Protein AF-A0A3S4FYN9-F1 (afdb_monomer_lite)

Sequence (152 aa):
MHYNPWDFQIIWPQNSVDLLKFIEHNPRICGVIFDWDEYSLDLCSEINQLNEYLPLYAFINTNSTLDVSVHDMRMALWFFEYALGLAEDIATRIHQYTNEYLDNITPPFTKALFTYAKEGKYTFCTPGHMAGTAYQKSPPGCLFYDFLAAIP

Foldseek 3Di:
DPDDPPPDDDDDAPDLVRVLVCVQVPVPQQEDEDEQVPDDVVSVVSSCVSPVLRAYEYEYDPPDDDDPVVVVRSHNYHYDYDDPPCPVVVSVVSVVSSVVSVVVPQDPVNVVVVVCVVPPDDDPDPPPCRLNVVLVPDPVSVVVCCVVVVPD

Radius of gyration: 21.1 Å; chains: 1; bounding box: 46×35×54 Å

pLDDT: mean 86.79, std 12.4, range [35.97, 97.25]

Secondary structure (DSSP, 8-state):
----TT-PPP---SSHHHHHHHHHH-TT---EEEETTTS-HHHHHHHHHH-TT--EEEEE-TT----GGGGGS---EEEEE--TT-HHHHHHHHHHHHHHHHHHHS-HHHHHHHHHHHH----S-SSTTGGGTTGGGSHHHHHHHHHHHT--

InterPro domains:
  IPR000310 Orn/Lys/Arg decarboxylase, major domain [PF01276] (107-148)
  IPR005308 Orn/Lys/Arg decarboxylase, N-terminal [PF03709] (7-101)
  IPR011193 Ornithine/lysine/arginine decarboxylase [PTHR45229] (9-148)
  IPR015421 Pyridoxal phosphate-dependent transferase, major domain [G3DSA:3.40.640.10] (107-152)

Organism: Salmonella enterica I (NCBI:txid59201)

Structure (mmCIF, N/CA/C/O backbone):
data_AF-A0A3S4FYN9-F1
#
_entry.id   AF-A0A3S4FYN9-F1
#
loop_
_atom_site.group_PDB
_atom_site.id
_atom_site.type_symbol
_atom_site.label_atom_id
_atom_site.label_alt_id
_atom_site.label_comp_id
_atom_site.label_asym_id
_atom_site.label_entity_id
_atom_site.label_seq_id
_atom_site.pdbx_PDB_ins_code
_atom_site.Cartn_x
_atom_site.Cartn_y
_atom_site.Cartn_z
_atom_site.occupancy
_atom_site.B_iso_or_equiv
_atom_site.auth_seq_id
_atom_site.auth_comp_id
_atom_site.auth_asym_id
_atom_site.auth_atom_id
_atom_site.pdbx_PDB_model_num
ATOM 1 N N . MET A 1 1 ? -14.163 -20.916 -1.708 1.00 39.75 1 MET A N 1
ATOM 2 C CA . MET A 1 1 ? -13.139 -20.122 -2.415 1.00 39.75 1 MET A CA 1
ATOM 3 C C . MET A 1 1 ? -13.404 -18.676 -2.056 1.00 39.75 1 MET A C 1
ATOM 5 O O . MET A 1 1 ? -14.457 -18.176 -2.422 1.00 39.75 1 MET A O 1
ATOM 9 N N . HIS A 1 2 ? -12.551 -18.059 -1.240 1.00 55.53 2 HIS A N 1
ATOM 10 C CA . HIS A 1 2 ? -12.693 -16.638 -0.926 1.00 55.53 2 HIS A CA 1
ATOM 11 C C . HIS A 1 2 ? -12.325 -15.843 -2.183 1.00 55.53 2 HIS A C 1
ATOM 13 O O . HIS A 1 2 ? -11.243 -16.036 -2.732 1.00 55.53 2 HIS A O 1
ATOM 19 N N . TYR A 1 3 ? -13.261 -15.044 -2.688 1.00 59.62 3 TYR A N 1
ATOM 20 C CA . TYR A 1 3 ? -13.055 -14.180 -3.847 1.00 59.62 3 TYR A CA 1
ATOM 21 C C . TYR A 1 3 ? -12.104 -13.048 -3.445 1.00 59.62 3 TYR A C 1
ATOM 23 O O . TYR A 1 3 ? -12.412 -12.285 -2.534 1.00 59.62 3 TYR A O 1
ATOM 31 N N . ASN A 1 4 ? -10.939 -12.982 -4.087 1.00 69.31 4 ASN A N 1
ATOM 32 C CA . ASN A 1 4 ? -9.937 -11.942 -3.876 1.00 69.31 4 ASN A CA 1
ATOM 33 C C . ASN A 1 4 ? -9.643 -11.262 -5.219 1.00 69.31 4 ASN A C 1
ATOM 35 O O . ASN A 1 4 ? -8.723 -11.675 -5.920 1.00 69.31 4 ASN A O 1
ATOM 39 N N . PRO A 1 5 ? -10.455 -10.274 -5.619 1.00 74.25 5 PRO A N 1
ATOM 40 C CA . PRO A 1 5 ? -10.325 -9.631 -6.924 1.00 74.25 5 PRO A CA 1
ATOM 41 C C . PRO A 1 5 ? -9.090 -8.727 -7.038 1.00 74.25 5 PRO A C 1
ATOM 43 O O . PRO A 1 5 ? -8.742 -8.320 -8.140 1.00 74.25 5 PRO A O 1
ATOM 46 N N . TRP A 1 6 ? -8.441 -8.410 -5.913 1.00 84.19 6 TRP A N 1
ATOM 47 C CA . TRP A 1 6 ? -7.350 -7.436 -5.826 1.00 84.19 6 TRP A CA 1
ATOM 48 C C . TRP A 1 6 ? -5.997 -8.071 -5.468 1.00 84.19 6 TRP A C 1
ATOM 50 O O . TRP A 1 6 ? -5.060 -7.350 -5.139 1.00 84.19 6 TRP A O 1
ATOM 60 N N . ASP A 1 7 ? -5.902 -9.407 -5.492 1.00 87.62 7 ASP A N 1
ATOM 61 C CA . ASP A 1 7 ? -4.685 -10.188 -5.210 1.00 87.62 7 ASP A CA 1
ATOM 62 C C . ASP A 1 7 ? -3.987 -9.864 -3.869 1.00 87.62 7 ASP A C 1
ATOM 64 O O . ASP A 1 7 ? -2.786 -10.081 -3.697 1.00 87.62 7 ASP A O 1
ATOM 68 N N . PHE A 1 8 ? -4.735 -9.401 -2.862 1.00 91.75 8 PHE A N 1
ATOM 69 C CA . PHE A 1 8 ? -4.186 -9.185 -1.522 1.00 91.75 8 PHE A CA 1
ATOM 70 C C . PHE A 1 8 ? -3.797 -10.500 -0.843 1.00 91.75 8 PHE A C 1
ATOM 72 O O . PHE A 1 8 ? -4.591 -11.437 -0.763 1.00 91.75 8 PHE A O 1
ATOM 79 N N . GLN A 1 9 ? -2.606 -10.559 -0.255 1.00 93.94 9 GLN A N 1
ATOM 80 C CA . GLN A 1 9 ? -2.257 -11.645 0.653 1.00 93.94 9 GLN A CA 1
ATOM 81 C C . GLN A 1 9 ? -2.692 -11.290 2.078 1.00 93.94 9 GLN A C 1
ATOM 83 O O . GLN A 1 9 ? -2.217 -10.313 2.651 1.00 93.94 9 GLN A O 1
ATOM 88 N N . ILE A 1 10 ? -3.568 -12.109 2.664 1.00 94.06 10 ILE A N 1
ATOM 89 C CA . ILE A 1 10 ? -4.043 -11.919 4.040 1.00 94.06 10 ILE A CA 1
ATOM 90 C C . ILE A 1 10 ? -3.111 -12.650 5.012 1.00 94.06 10 ILE A C 1
ATOM 92 O O . ILE A 1 10 ? -2.791 -13.824 4.813 1.00 94.06 10 ILE A O 1
ATOM 96 N N . ILE A 1 11 ? -2.703 -11.957 6.075 1.00 95.31 11 ILE A N 1
ATOM 97 C CA . ILE A 1 11 ? -1.907 -12.497 7.182 1.00 95.31 11 ILE A CA 1
ATOM 98 C C . ILE A 1 11 ? -2.729 -12.349 8.463 1.00 95.31 11 ILE A C 1
ATOM 100 O O . ILE A 1 11 ? -3.305 -11.294 8.706 1.00 95.31 11 ILE A O 1
ATOM 104 N N . TRP A 1 12 ? -2.772 -13.407 9.275 1.00 96.06 12 TRP A N 1
ATOM 105 C CA . TRP A 1 12 ? -3.514 -13.447 10.536 1.00 96.06 12 TRP A CA 1
ATOM 106 C C . TRP A 1 12 ? -2.536 -13.470 11.721 1.00 96.06 12 TRP A C 1
ATOM 108 O O . TRP A 1 12 ? -2.056 -14.552 12.079 1.00 96.06 12 TRP A O 1
ATOM 118 N N . PRO A 1 13 ? -2.191 -12.307 12.304 1.00 95.50 13 PRO A N 1
ATOM 119 C CA . PRO A 1 13 ? -1.361 -12.254 13.503 1.00 95.50 13 PRO A CA 1
ATOM 120 C C . PRO A 1 13 ? -2.094 -12.876 14.696 1.00 95.50 13 PRO A C 1
ATOM 122 O O . PRO A 1 13 ? -3.320 -12.822 14.785 1.00 95.50 13 PRO A O 1
ATOM 125 N N . GLN A 1 14 ? -1.347 -13.461 15.633 1.00 94.25 14 GLN A N 1
ATOM 126 C CA . GLN A 1 14 ? -1.941 -14.104 16.816 1.00 94.25 14 GLN A CA 1
ATOM 127 C C . GLN A 1 14 ? -2.403 -13.100 17.884 1.00 94.25 14 GLN A C 1
ATOM 129 O O . GLN A 1 14 ? -3.267 -13.418 18.696 1.00 94.25 14 GLN A O 1
ATOM 134 N N . ASN A 1 15 ? -1.780 -11.921 17.937 1.00 92.75 15 ASN A N 1
ATOM 135 C CA . ASN A 1 15 ? -2.069 -10.834 18.877 1.00 92.75 15 ASN A CA 1
ATOM 136 C C . ASN A 1 15 ? -1.385 -9.533 18.410 1.00 92.75 15 ASN A C 1
ATOM 138 O O . ASN A 1 15 ? -0.685 -9.525 17.395 1.00 92.75 15 ASN A O 1
ATOM 142 N N . SER A 1 16 ? -1.549 -8.446 19.169 1.00 93.50 16 SER A N 1
ATOM 143 C CA . SER A 1 16 ? -0.936 -7.141 18.879 1.00 93.50 16 SER A CA 1
ATOM 144 C C . SER A 1 16 ? 0.593 -7.192 18.793 1.00 93.50 16 SER A C 1
ATOM 146 O O . SER A 1 16 ? 1.171 -6.625 17.873 1.00 93.50 16 SER A O 1
ATOM 148 N N . VAL A 1 17 ? 1.262 -7.924 19.688 1.00 94.75 17 VAL A N 1
ATOM 149 C CA . VAL A 1 17 ? 2.733 -8.043 19.683 1.00 94.75 17 VAL A CA 1
ATOM 150 C C . VAL A 1 17 ? 3.230 -8.730 18.409 1.00 94.75 17 VAL A C 1
ATOM 152 O O . VAL A 1 17 ? 4.250 -8.339 17.844 1.00 94.75 17 VAL A O 1
ATOM 155 N N . ASP A 1 18 ? 2.520 -9.759 17.950 1.00 96.31 18 ASP A N 1
ATOM 156 C CA . ASP A 1 18 ? 2.823 -10.460 16.701 1.00 96.31 18 ASP A CA 1
ATOM 157 C C . ASP A 1 18 ? 2.573 -9.564 15.476 1.00 96.31 18 ASP A C 1
ATOM 159 O O . ASP A 1 18 ? 3.422 -9.470 14.590 1.00 96.31 18 ASP A O 1
ATOM 163 N N . LEU A 1 19 ? 1.461 -8.819 15.466 1.00 96.19 19 LEU A N 1
ATOM 164 C CA . LEU A 1 19 ? 1.151 -7.823 14.434 1.00 96.19 19 LEU A CA 1
ATOM 165 C C . LEU A 1 19 ? 2.257 -6.765 14.304 1.00 96.19 19 LEU A C 1
ATOM 167 O O . LEU A 1 19 ? 2.717 -6.498 13.195 1.00 96.19 19 LEU A O 1
ATOM 171 N N . LEU A 1 20 ? 2.717 -6.189 15.417 1.00 96.50 20 LEU A N 1
ATOM 172 C CA . LEU A 1 20 ? 3.773 -5.173 15.399 1.00 96.50 20 LEU A CA 1
ATOM 173 C C . LEU A 1 20 ? 5.081 -5.728 14.832 1.00 96.50 20 LEU A C 1
ATOM 175 O O . LEU A 1 20 ? 5.719 -5.073 14.011 1.00 96.50 20 LEU A O 1
ATOM 179 N N . LYS A 1 21 ? 5.442 -6.969 15.184 1.00 96.88 21 LYS A N 1
ATOM 180 C CA . LYS A 1 21 ? 6.612 -7.643 14.599 1.00 96.88 21 LYS A CA 1
ATOM 181 C C . LYS A 1 21 ? 6.460 -7.846 13.099 1.00 96.88 21 LYS A C 1
ATOM 183 O O . LYS A 1 21 ? 7.432 -7.660 12.370 1.00 96.88 21 LYS A O 1
ATOM 188 N N . PHE A 1 22 ? 5.269 -8.218 12.632 1.00 97.06 22 PHE A N 1
ATOM 189 C CA . PHE A 1 22 ? 4.997 -8.321 11.203 1.00 97.06 22 PHE A CA 1
ATOM 190 C C . PHE A 1 22 ? 5.204 -6.979 10.502 1.00 97.06 22 PHE A C 1
ATOM 192 O O . PHE A 1 22 ? 5.903 -6.945 9.493 1.00 97.06 22 PHE A O 1
ATOM 199 N N . ILE A 1 23 ? 4.655 -5.888 11.041 1.00 96.69 23 ILE A N 1
ATOM 200 C CA . ILE A 1 23 ? 4.800 -4.540 10.467 1.00 96.69 23 ILE A CA 1
ATOM 201 C C . ILE A 1 23 ? 6.275 -4.117 10.439 1.00 96.69 23 ILE A C 1
ATOM 203 O O . ILE A 1 23 ? 6.761 -3.659 9.409 1.00 96.69 23 ILE A O 1
ATOM 207 N N . GLU A 1 24 ? 7.005 -4.331 11.534 1.00 97.00 24 GLU A N 1
ATOM 208 C CA . GLU A 1 24 ? 8.420 -3.966 11.660 1.00 97.00 24 GLU A CA 1
ATOM 209 C C . GLU A 1 24 ? 9.321 -4.722 10.666 1.00 97.00 24 GLU A C 1
ATOM 211 O O . GLU A 1 24 ? 10.247 -4.146 10.094 1.00 97.00 24 GLU A O 1
ATOM 216 N N . HIS A 1 25 ? 9.049 -6.009 10.425 1.00 96.75 25 HIS A N 1
ATOM 217 C CA . HIS A 1 25 ? 9.923 -6.876 9.625 1.00 96.75 25 HIS A CA 1
ATOM 218 C C . HIS A 1 25 ? 9.445 -7.085 8.183 1.00 96.75 25 HIS A C 1
ATOM 220 O O . HIS A 1 25 ? 10.165 -7.685 7.379 1.00 96.75 25 HIS A O 1
ATOM 226 N N . ASN A 1 26 ? 8.245 -6.617 7.833 1.00 96.75 26 ASN A N 1
ATOM 227 C CA . ASN A 1 26 ? 7.679 -6.776 6.501 1.00 96.75 26 ASN A CA 1
ATOM 228 C C . ASN A 1 26 ? 7.145 -5.442 5.948 1.00 96.75 26 ASN A C 1
ATOM 230 O O . ASN A 1 26 ? 5.959 -5.140 6.096 1.00 96.75 26 ASN A O 1
ATOM 234 N N . PRO A 1 27 ? 7.966 -4.690 5.189 1.00 94.31 27 PRO A N 1
ATOM 235 C CA . PRO A 1 27 ? 7.553 -3.413 4.604 1.00 94.31 27 PRO A CA 1
ATOM 236 C C . PRO A 1 27 ? 6.515 -3.559 3.479 1.00 94.31 27 PRO A C 1
ATOM 238 O O . PRO A 1 27 ? 6.071 -2.558 2.927 1.00 94.31 27 PRO A O 1
ATOM 241 N N . ARG A 1 28 ? 6.134 -4.790 3.097 1.00 95.44 28 ARG A N 1
ATOM 242 C CA . ARG A 1 28 ? 5.047 -5.037 2.134 1.00 95.44 28 ARG A CA 1
ATOM 243 C C . ARG A 1 28 ? 3.661 -5.018 2.781 1.00 95.44 28 ARG A C 1
ATOM 245 O O . ARG A 1 28 ? 2.667 -5.092 2.062 1.00 95.44 28 ARG A O 1
ATOM 252 N N . ILE A 1 29 ? 3.574 -4.947 4.111 1.00 96.44 29 ILE A N 1
ATOM 253 C CA . ILE A 1 29 ? 2.294 -4.756 4.794 1.00 96.44 29 ILE A CA 1
ATOM 254 C C . ILE A 1 29 ? 1.796 -3.350 4.482 1.00 96.44 29 ILE A C 1
ATOM 256 O O . ILE A 1 29 ? 2.466 -2.362 4.762 1.00 96.44 29 ILE A O 1
ATOM 260 N N . CYS A 1 30 ? 0.617 -3.286 3.871 1.00 95.94 30 CYS A N 1
ATOM 261 C CA . CYS A 1 30 ? 0.048 -2.062 3.314 1.00 95.94 30 CYS A CA 1
ATOM 262 C C . CYS A 1 30 ? -1.302 -1.678 3.936 1.00 95.94 30 CYS A C 1
ATOM 264 O O . CYS A 1 30 ? -1.933 -0.725 3.489 1.00 95.94 30 CYS A O 1
ATOM 266 N N . GLY A 1 31 ? -1.733 -2.397 4.974 1.00 96.06 31 GLY A N 1
ATOM 267 C CA . GLY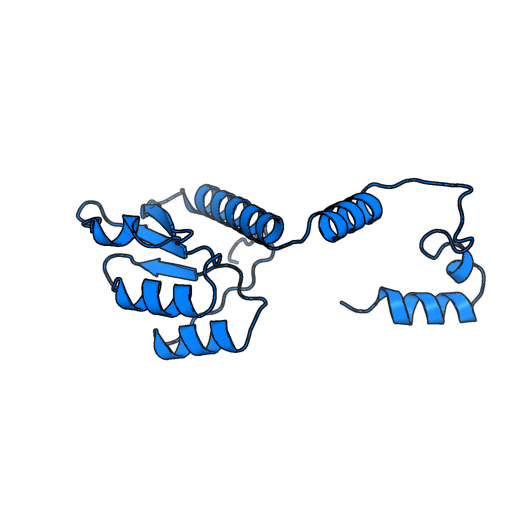 A 1 31 ? -2.887 -2.034 5.781 1.00 96.06 31 GLY A CA 1
ATOM 268 C C . GLY A 1 31 ? -3.155 -3.039 6.897 1.00 96.06 31 GLY A C 1
ATOM 269 O O . GLY A 1 31 ? -2.694 -4.182 6.840 1.00 96.06 31 GLY A O 1
ATOM 270 N N . VAL A 1 32 ? -3.899 -2.605 7.912 1.00 96.38 32 VAL A N 1
ATOM 271 C CA . VAL A 1 32 ? -4.298 -3.426 9.065 1.00 96.38 32 VAL A CA 1
ATOM 272 C C . VAL A 1 32 ? -5.809 -3.359 9.216 1.00 96.38 32 VAL A C 1
ATOM 274 O O . VAL A 1 32 ? -6.375 -2.272 9.206 1.00 96.38 32 VAL A O 1
ATOM 277 N N . ILE A 1 33 ? -6.459 -4.513 9.365 1.00 95.19 33 ILE A N 1
ATOM 278 C CA . ILE A 1 33 ? -7.894 -4.614 9.653 1.00 95.19 33 ILE A CA 1
ATOM 279 C C . ILE A 1 33 ? -8.057 -5.089 11.094 1.00 95.19 33 ILE A C 1
ATOM 281 O O . ILE A 1 33 ? -7.422 -6.072 11.477 1.00 95.19 33 ILE A O 1
ATOM 285 N N . PHE A 1 34 ? -8.899 -4.418 11.876 1.00 93.69 34 PHE A N 1
ATOM 286 C CA . PHE A 1 34 ? -9.159 -4.791 13.267 1.00 93.69 34 PHE A CA 1
ATOM 287 C C . PHE A 1 34 ? -10.536 -4.316 13.740 1.00 93.69 34 PHE A C 1
ATOM 289 O O . PHE A 1 34 ? -11.148 -3.437 13.131 1.00 93.69 34 PHE A O 1
ATOM 296 N N . ASP A 1 35 ? -11.019 -4.910 14.829 1.00 91.56 35 ASP A N 1
ATOM 297 C CA . ASP A 1 35 ? -12.222 -4.460 15.525 1.00 91.56 35 ASP A CA 1
ATOM 298 C C . ASP A 1 35 ? -11.887 -3.288 16.459 1.00 91.56 35 ASP A C 1
ATOM 300 O O . ASP A 1 35 ? -10.973 -3.383 17.284 1.00 91.56 35 ASP A O 1
ATOM 304 N N . TRP A 1 36 ? -12.608 -2.177 16.307 1.00 88.81 36 TRP A N 1
ATOM 305 C CA . TRP A 1 36 ? -12.371 -0.944 17.059 1.00 88.81 36 TRP A CA 1
ATOM 306 C C . TRP A 1 36 ? -12.660 -1.081 18.555 1.00 88.81 36 TRP A C 1
ATOM 308 O O . TRP A 1 36 ? -12.028 -0.404 19.362 1.00 88.81 36 TRP A O 1
ATOM 318 N N . ASP A 1 37 ? -13.614 -1.931 18.933 1.00 85.19 37 ASP A N 1
ATOM 319 C CA . ASP A 1 37 ? -13.998 -2.111 20.331 1.00 85.19 37 ASP A CA 1
ATOM 320 C C . ASP A 1 37 ? -13.050 -3.094 21.048 1.00 85.19 37 ASP A C 1
ATOM 322 O O . ASP A 1 37 ? -12.880 -3.009 22.267 1.00 85.19 37 ASP A O 1
ATOM 326 N N . GLU A 1 38 ? -12.425 -4.023 20.312 1.00 86.00 38 GLU A N 1
ATOM 327 C CA . GLU A 1 38 ? -11.475 -5.005 20.856 1.00 86.00 38 GLU A CA 1
ATOM 328 C C . GLU A 1 38 ? -10.071 -4.426 21.088 1.00 86.00 38 GLU A C 1
ATOM 330 O O . GLU A 1 38 ? -9.432 -4.737 22.099 1.00 86.00 38 GLU A O 1
ATOM 335 N N . TYR A 1 39 ? -9.576 -3.592 20.171 1.00 83.69 39 TYR A N 1
ATOM 336 C CA . TYR A 1 39 ? -8.216 -3.058 20.241 1.00 83.69 39 TYR A CA 1
ATOM 337 C C . TYR A 1 39 ? -8.194 -1.587 20.652 1.00 83.69 39 TYR A C 1
ATOM 339 O O . TYR A 1 39 ? -8.925 -0.757 20.122 1.00 83.69 39 TYR A O 1
ATOM 347 N N . SER A 1 40 ? -7.314 -1.253 21.601 1.00 71.62 40 SER A N 1
ATOM 348 C CA . SER A 1 40 ? -7.219 0.096 22.156 1.00 71.62 40 SER A CA 1
ATOM 349 C C . SER A 1 40 ? -6.501 1.081 21.227 1.00 71.62 40 SER A C 1
ATOM 351 O O . SER A 1 40 ? -5.775 0.717 20.298 1.00 71.62 40 SER A O 1
ATOM 353 N N . LEU A 1 41 ? -6.633 2.366 21.562 1.00 77.75 41 LEU A N 1
ATOM 354 C CA . LEU A 1 41 ? -5.838 3.454 20.989 1.00 77.75 41 LEU A CA 1
ATOM 355 C C . LEU A 1 41 ? -4.324 3.240 21.122 1.00 77.75 41 LEU A C 1
ATOM 357 O O . LEU A 1 41 ? -3.564 3.785 20.320 1.00 77.75 41 LEU A O 1
ATOM 361 N N . ASP A 1 42 ? -3.883 2.438 22.094 1.00 84.12 42 ASP A N 1
ATOM 362 C CA . ASP A 1 42 ? -2.465 2.133 22.284 1.00 84.12 42 ASP A CA 1
ATOM 363 C C . ASP A 1 42 ? -1.902 1.400 21.064 1.00 84.12 42 ASP A C 1
ATOM 365 O O . ASP A 1 42 ? -0.842 1.777 20.571 1.00 84.12 42 ASP A O 1
ATOM 369 N N . LEU A 1 43 ? -2.654 0.442 20.501 1.00 88.12 43 LEU A N 1
ATOM 370 C CA . LEU A 1 43 ? -2.237 -0.267 19.290 1.00 88.12 43 LEU A CA 1
ATOM 371 C C . LEU A 1 43 ? -2.093 0.695 18.106 1.00 88.12 43 LEU A C 1
ATOM 373 O O . LEU A 1 43 ? -1.131 0.612 17.346 1.00 88.12 43 LEU A O 1
ATOM 377 N N . CYS A 1 44 ? -3.033 1.630 17.957 1.00 89.00 44 CYS A N 1
ATOM 378 C CA . CYS A 1 44 ? -2.975 2.634 16.897 1.00 89.00 44 CYS A CA 1
ATOM 379 C C . CYS A 1 44 ? -1.729 3.525 17.043 1.00 89.00 44 CYS A C 1
ATOM 381 O O . CYS A 1 44 ? -1.034 3.783 16.061 1.00 89.00 44 CYS A O 1
ATOM 383 N N . SER A 1 45 ? -1.408 3.938 18.272 1.00 87.94 45 SER A N 1
ATOM 384 C CA . SER A 1 45 ? -0.204 4.714 18.589 1.00 87.94 45 SER A CA 1
ATOM 385 C C . SER A 1 45 ? 1.083 3.936 18.293 1.00 87.94 45 SER A C 1
ATOM 387 O O . SER A 1 45 ? 1.996 4.474 17.665 1.00 87.94 45 SER A O 1
ATOM 389 N N . GLU A 1 46 ? 1.153 2.660 18.681 1.00 92.44 46 GLU A N 1
ATOM 390 C CA . GLU A 1 46 ? 2.304 1.787 18.413 1.00 92.44 46 GLU A CA 1
ATOM 391 C C . GLU A 1 46 ? 2.517 1.572 16.908 1.00 92.44 46 GLU A C 1
ATOM 393 O O . GLU A 1 46 ? 3.646 1.664 16.426 1.00 92.44 46 GLU A O 1
ATOM 398 N N . ILE A 1 47 ? 1.442 1.367 16.138 1.00 93.56 47 ILE A N 1
ATOM 399 C CA . ILE A 1 47 ? 1.532 1.254 14.675 1.00 93.56 47 ILE A CA 1
ATOM 400 C C . ILE A 1 47 ? 1.991 2.578 14.051 1.00 93.56 47 ILE A C 1
ATOM 402 O O . ILE A 1 47 ? 2.872 2.573 13.191 1.00 93.56 47 ILE A O 1
ATOM 406 N N . ASN A 1 48 ? 1.447 3.711 14.501 1.00 90.25 48 ASN A N 1
ATOM 407 C CA . ASN A 1 48 ? 1.805 5.041 14.004 1.00 90.25 48 ASN A CA 1
ATOM 408 C C . ASN A 1 48 ? 3.298 5.363 14.232 1.00 90.25 48 ASN A C 1
ATOM 410 O O . ASN A 1 48 ? 3.942 5.969 13.379 1.00 90.25 48 ASN A O 1
ATOM 414 N N . GLN A 1 49 ? 3.885 4.894 15.341 1.00 91.12 49 GLN A N 1
ATOM 415 C CA . GLN A 1 49 ? 5.328 5.022 15.595 1.00 91.12 49 GLN A CA 1
ATOM 416 C C . GLN A 1 49 ? 6.191 4.230 14.601 1.00 91.12 49 GLN A C 1
ATOM 418 O O . GLN A 1 49 ? 7.320 4.637 14.324 1.00 91.12 49 GLN A O 1
ATOM 423 N N . LEU A 1 50 ? 5.680 3.118 14.066 1.00 93.25 50 LEU A N 1
ATOM 424 C CA . LEU A 1 50 ? 6.370 2.321 13.048 1.00 93.25 50 LEU A CA 1
ATOM 425 C C . LEU A 1 50 ? 6.163 2.891 11.639 1.00 93.25 50 LEU A C 1
ATOM 427 O O . LEU A 1 50 ? 7.098 2.911 10.837 1.00 93.25 50 LEU A O 1
ATOM 431 N N . ASN A 1 51 ? 4.942 3.324 11.320 1.00 92.75 51 ASN A N 1
ATOM 432 C CA . ASN A 1 51 ? 4.575 3.834 10.002 1.00 92.75 51 ASN A CA 1
ATOM 433 C C . ASN A 1 51 ? 3.357 4.768 10.090 1.00 92.75 51 ASN A C 1
ATOM 435 O O . ASN A 1 51 ? 2.215 4.312 10.131 1.00 92.75 51 ASN A O 1
ATOM 439 N N . GLU A 1 52 ? 3.611 6.079 10.045 1.00 91.00 52 GLU A N 1
ATOM 440 C CA . GLU A 1 52 ? 2.579 7.118 10.201 1.00 91.00 52 GLU A CA 1
ATOM 441 C C . GLU A 1 52 ? 1.532 7.145 9.076 1.00 91.00 52 GLU A C 1
ATOM 443 O O . GLU A 1 52 ? 0.419 7.637 9.253 1.00 91.00 52 GLU A O 1
ATOM 448 N N . TYR A 1 53 ? 1.864 6.584 7.913 1.00 92.56 53 TYR A N 1
ATOM 449 C CA . TYR A 1 53 ? 0.987 6.578 6.745 1.00 92.56 53 TYR A CA 1
ATOM 450 C C . TYR A 1 53 ? 0.227 5.260 6.573 1.00 92.56 53 TYR A C 1
ATOM 452 O O . TYR A 1 53 ? -0.612 5.183 5.675 1.00 92.56 53 TYR A O 1
ATOM 460 N N . LEU A 1 54 ? 0.519 4.224 7.374 1.00 95.12 54 LEU A N 1
ATOM 461 C CA . LEU A 1 54 ? -0.081 2.900 7.202 1.00 95.12 54 LEU A CA 1
ATOM 462 C C . LEU A 1 54 ? -1.609 2.974 7.385 1.00 95.12 54 LEU A C 1
ATOM 464 O O . LEU A 1 54 ? -2.067 3.365 8.460 1.00 95.12 54 LEU A O 1
ATOM 468 N N . PRO A 1 55 ? -2.409 2.574 6.379 1.00 95.62 55 PRO A N 1
ATOM 469 C CA . PRO A 1 55 ? -3.860 2.562 6.499 1.00 95.62 55 PRO A CA 1
ATOM 470 C C . PRO A 1 55 ? -4.349 1.602 7.586 1.00 95.62 55 PRO A C 1
ATOM 472 O O . PRO A 1 55 ? -4.011 0.414 7.602 1.00 95.62 55 PRO A O 1
ATOM 475 N N . LEU A 1 56 ? -5.200 2.120 8.464 1.00 94.50 56 LEU A N 1
ATOM 476 C CA . LEU A 1 56 ? -5.873 1.386 9.524 1.00 94.50 56 LEU A CA 1
ATOM 477 C C . LEU A 1 56 ? -7.362 1.285 9.182 1.00 94.50 56 LEU A C 1
ATOM 479 O O . LEU A 1 56 ? -8.039 2.298 9.031 1.00 94.5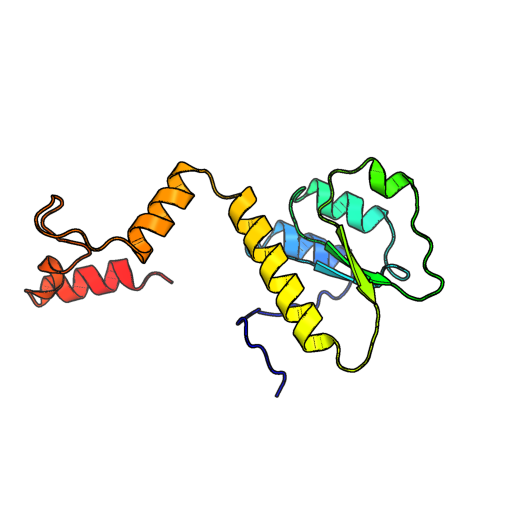0 56 LEU A O 1
ATOM 483 N N . TYR A 1 57 ? -7.874 0.067 9.044 1.00 94.88 57 TYR A N 1
ATOM 484 C CA . TYR A 1 57 ? -9.259 -0.227 8.686 1.00 94.88 57 TYR A CA 1
ATOM 485 C C . TYR A 1 57 ? -9.987 -0.780 9.916 1.00 94.88 57 TYR A C 1
ATOM 487 O O . TYR A 1 57 ? -9.955 -1.981 10.195 1.00 94.88 57 TYR A O 1
ATOM 495 N N . ALA A 1 58 ? -10.613 0.116 10.669 1.00 92.31 58 ALA A N 1
ATOM 496 C CA . ALA A 1 58 ? -11.290 -0.197 11.917 1.00 92.31 58 ALA A CA 1
ATOM 497 C C . ALA A 1 58 ? -12.761 -0.538 11.667 1.00 92.31 58 ALA A C 1
ATOM 499 O O . ALA A 1 58 ? -13.498 0.239 11.057 1.00 92.31 58 ALA A O 1
ATOM 500 N N . PHE A 1 59 ? -13.204 -1.689 12.157 1.00 92.38 59 PHE A N 1
ATOM 501 C CA . PHE A 1 59 ? -14.612 -2.059 12.127 1.00 92.38 59 PHE A CA 1
ATOM 502 C C . PHE A 1 59 ? -15.305 -1.631 13.419 1.00 92.38 59 PHE A C 1
ATOM 504 O O . PHE A 1 59 ? -14.813 -1.919 14.507 1.00 92.38 59 PHE A O 1
ATOM 511 N N . ILE A 1 60 ? -16.436 -0.937 13.292 1.00 89.94 60 ILE A N 1
ATOM 512 C CA . ILE A 1 60 ? -17.215 -0.394 14.411 1.00 89.94 60 ILE A CA 1
ATOM 513 C C . ILE A 1 60 ? -18.591 -1.047 14.510 1.00 89.94 60 ILE A C 1
ATOM 515 O O . ILE A 1 60 ? -19.200 -1.452 13.514 1.00 89.94 60 ILE A O 1
ATOM 519 N N . ASN A 1 61 ? -19.103 -1.082 15.736 1.00 83.88 61 ASN A N 1
ATOM 520 C CA . ASN A 1 61 ? -20.472 -1.443 16.061 1.00 83.88 61 ASN A CA 1
ATOM 521 C C . ASN A 1 61 ? -21.313 -0.184 16.320 1.00 83.88 61 ASN A C 1
ATOM 523 O O . ASN A 1 61 ? -20.803 0.914 16.532 1.00 83.88 61 ASN A O 1
ATOM 527 N N . THR A 1 62 ? -22.638 -0.336 16.380 1.00 74.94 62 THR A N 1
ATOM 528 C CA . THR A 1 62 ? -23.576 0.787 16.592 1.00 74.94 62 THR A CA 1
ATOM 529 C C . THR A 1 62 ? -23.368 1.556 17.902 1.00 74.94 62 THR A C 1
ATOM 531 O O . THR A 1 62 ? -23.865 2.670 18.034 1.00 74.94 62 THR A O 1
ATOM 534 N N . ASN A 1 63 ? -22.666 0.963 18.873 1.00 75.75 63 ASN A N 1
ATOM 535 C CA . ASN A 1 63 ? -22.395 1.551 20.187 1.00 75.75 63 ASN A CA 1
ATOM 536 C C . ASN A 1 63 ? -20.919 1.945 20.378 1.00 75.75 63 ASN A C 1
ATOM 538 O O . ASN A 1 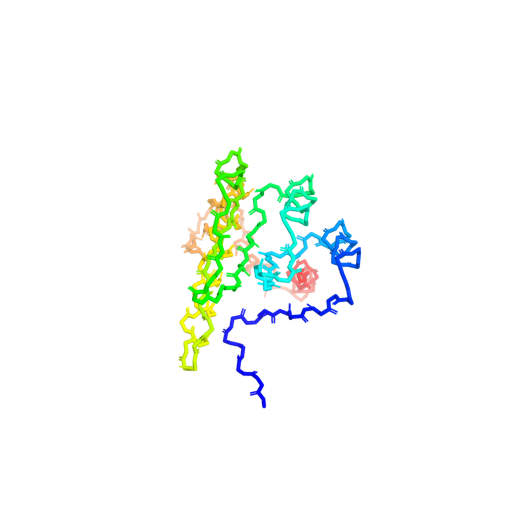63 ? -20.543 2.315 21.490 1.00 75.75 63 ASN A O 1
ATOM 542 N N . SER A 1 64 ? -20.087 1.849 19.336 1.00 75.75 64 SER A N 1
ATOM 543 C CA . SER A 1 64 ? -18.671 2.206 19.422 1.00 75.75 64 SER A CA 1
ATOM 544 C C . SER A 1 64 ? -18.512 3.697 19.718 1.00 75.75 64 SER A C 1
ATOM 546 O O . SER A 1 64 ? -19.101 4.554 19.055 1.00 75.75 64 SER A O 1
ATOM 548 N N . THR A 1 65 ? -17.702 4.024 20.721 1.00 71.38 65 THR A N 1
ATOM 549 C CA . THR A 1 65 ? -17.372 5.412 21.056 1.00 71.38 65 THR A CA 1
ATOM 550 C C . THR A 1 65 ? -16.119 5.845 20.305 1.00 71.38 65 THR A C 1
ATOM 552 O O . THR A 1 65 ? -15.067 5.218 20.431 1.00 71.38 65 THR A O 1
ATOM 555 N N . LEU A 1 66 ? -16.217 6.940 19.553 1.00 69.00 66 LEU A N 1
ATOM 556 C CA . LEU A 1 66 ? -15.063 7.601 18.947 1.00 69.00 66 LEU A CA 1
ATOM 557 C C . LEU A 1 66 ? -14.445 8.546 19.980 1.00 69.00 66 LEU A C 1
ATOM 559 O O . LEU A 1 66 ? -15.050 9.560 20.330 1.00 69.00 66 LEU A O 1
ATOM 563 N N . ASP A 1 67 ? -13.268 8.198 20.495 1.00 66.00 67 ASP A N 1
ATOM 564 C CA . ASP A 1 67 ? -12.536 9.076 21.406 1.00 66.00 67 ASP A CA 1
ATOM 565 C C . ASP A 1 67 ? -11.918 10.258 20.636 1.00 66.00 67 ASP A C 1
ATOM 567 O O . ASP A 1 67 ? -11.379 10.111 19.537 1.00 66.00 67 ASP A O 1
ATOM 571 N N . VAL A 1 68 ? -11.996 11.454 21.221 1.00 58.34 68 VAL A N 1
ATOM 572 C CA . VAL A 1 68 ? -11.512 12.711 20.629 1.00 58.34 68 VAL A CA 1
ATOM 573 C C . VAL A 1 68 ? -9.984 12.714 20.511 1.00 58.34 68 VAL A C 1
ATOM 575 O O . VAL A 1 68 ? -9.446 13.359 19.616 1.00 58.34 68 VAL A O 1
ATOM 578 N N . SER A 1 69 ? -9.282 11.936 21.340 1.00 63.09 69 SER A N 1
ATOM 579 C CA . SER A 1 69 ? -7.818 11.776 21.301 1.00 63.09 69 SER A CA 1
ATOM 580 C C . SER A 1 69 ? -7.279 11.237 19.961 1.00 63.09 69 SER A C 1
ATOM 582 O O . SER A 1 69 ? -6.118 11.471 19.624 1.00 63.09 69 SER A O 1
ATOM 584 N N . VAL A 1 70 ? -8.126 10.590 19.150 1.00 60.25 70 VAL A N 1
ATOM 585 C CA . VAL A 1 70 ? -7.798 10.129 17.788 1.00 60.25 70 VAL A CA 1
ATOM 586 C C . VAL A 1 70 ? -7.534 11.299 16.834 1.00 60.25 70 VAL A C 1
ATOM 588 O O . VAL A 1 70 ? -6.732 11.161 15.914 1.00 60.25 70 VAL A O 1
ATOM 591 N N . HIS A 1 71 ? -8.169 12.459 17.049 1.00 57.84 71 HIS A N 1
ATOM 592 C CA . HIS A 1 71 ? -8.038 13.620 16.156 1.00 57.84 71 HIS A CA 1
ATOM 593 C C . HIS A 1 71 ? -6.655 14.280 16.197 1.00 57.84 71 HIS A C 1
ATOM 595 O O . HIS A 1 71 ? -6.273 14.935 15.227 1.00 57.84 71 HIS A O 1
ATOM 601 N N . ASP A 1 72 ? -5.905 14.111 17.288 1.00 59.75 72 ASP A N 1
ATOM 602 C CA . ASP A 1 72 ? -4.586 14.732 17.443 1.00 59.75 72 ASP A CA 1
ATOM 603 C C . ASP A 1 72 ? -3.463 13.915 16.781 1.00 59.75 72 ASP A C 1
ATOM 605 O O . ASP A 1 72 ? -2.357 14.423 16.572 1.00 59.75 72 ASP A O 1
ATOM 609 N N . MET A 1 73 ? -3.731 12.659 16.408 1.00 63.66 73 MET A N 1
ATOM 610 C CA . MET A 1 73 ? -2.761 11.809 15.725 1.00 63.66 73 MET A CA 1
ATOM 611 C C . MET A 1 73 ? -2.970 11.866 14.208 1.00 63.66 73 MET A C 1
ATOM 613 O O . MET A 1 73 ? -4.077 11.693 13.705 1.00 63.66 73 MET A O 1
ATOM 617 N N . ARG A 1 74 ? -1.883 12.059 13.450 1.00 70.31 74 ARG A N 1
ATOM 618 C CA . ARG A 1 74 ? -1.879 11.991 11.977 1.00 70.31 74 ARG A CA 1
ATOM 619 C C . ARG A 1 74 ? -1.983 10.540 11.486 1.00 70.31 74 ARG A C 1
ATOM 621 O O . ARG A 1 74 ? -1.071 10.054 10.837 1.00 70.31 74 ARG A O 1
ATOM 628 N N . MET A 1 75 ? -3.058 9.840 11.833 1.00 76.56 75 MET A N 1
ATOM 629 C CA . MET A 1 75 ? -3.278 8.448 11.431 1.00 76.56 75 MET A CA 1
ATOM 630 C C . MET A 1 75 ? -4.211 8.364 10.224 1.00 76.56 75 MET A C 1
ATOM 632 O O . MET A 1 75 ? -5.217 9.072 10.153 1.00 76.56 75 MET A O 1
ATOM 636 N N . ALA A 1 76 ? -3.917 7.449 9.300 1.00 84.81 76 ALA A N 1
ATOM 637 C CA . ALA A 1 76 ? -4.799 7.106 8.186 1.00 84.81 76 ALA A CA 1
ATOM 638 C C . ALA A 1 76 ? -5.855 6.070 8.626 1.00 84.81 76 ALA A C 1
ATOM 640 O O . ALA A 1 76 ? -5.802 4.908 8.224 1.00 84.81 76 ALA A O 1
ATOM 641 N N . LEU A 1 77 ? -6.784 6.487 9.492 1.00 89.06 77 LEU A N 1
ATOM 642 C CA . LEU A 1 77 ? -7.824 5.627 10.068 1.00 89.06 77 LEU A CA 1
ATOM 643 C C . LEU A 1 77 ? -9.143 5.717 9.282 1.00 89.06 77 LEU A C 1
ATOM 645 O O . LEU A 1 77 ? -9.702 6.799 9.104 1.00 89.06 77 LEU A O 1
ATOM 649 N N . TRP A 1 78 ? -9.661 4.565 8.862 1.00 91.44 78 TRP A N 1
ATOM 650 C CA . TRP A 1 78 ? -10.897 4.414 8.097 1.00 91.44 78 TRP A CA 1
ATOM 651 C C . TRP A 1 78 ? -11.863 3.481 8.819 1.00 91.44 78 TRP A C 1
ATOM 653 O O . TRP A 1 78 ? -11.483 2.380 9.211 1.00 91.44 78 TRP A O 1
ATOM 663 N N . PHE A 1 79 ? -13.119 3.904 8.950 1.00 90.50 79 PHE A N 1
ATOM 664 C CA . PHE A 1 79 ? -14.144 3.152 9.668 1.00 90.50 79 PHE A CA 1
ATOM 665 C C . PHE A 1 79 ? -15.076 2.392 8.723 1.00 90.50 79 PHE A C 1
ATOM 667 O O . PHE A 1 79 ? -15.549 2.940 7.723 1.00 90.50 79 PHE A O 1
ATOM 674 N N . PHE A 1 80 ? -15.380 1.146 9.080 1.00 92.69 80 PHE A N 1
ATOM 675 C CA . PHE A 1 80 ? -16.337 0.288 8.386 1.00 92.69 80 PHE A CA 1
ATOM 676 C C . PHE A 1 80 ? -17.353 -0.304 9.362 1.00 92.69 80 PHE A C 1
ATOM 678 O O . PHE A 1 80 ? -17.042 -0.574 10.516 1.00 92.69 80 PHE A O 1
ATOM 685 N N . GLU A 1 81 ? -18.575 -0.530 8.890 1.00 90.62 81 GLU A N 1
ATOM 686 C CA . GLU A 1 81 ? -19.616 -1.198 9.671 1.00 90.62 81 GLU A CA 1
ATOM 687 C C . GLU A 1 81 ? -19.685 -2.687 9.325 1.00 90.62 81 GLU A C 1
ATOM 689 O O . GLU A 1 81 ? -19.502 -3.095 8.171 1.00 90.62 81 GLU A O 1
ATOM 694 N N . TYR A 1 82 ? -20.024 -3.509 10.318 1.00 89.00 82 TYR A N 1
ATOM 695 C CA . TYR A 1 82 ? -20.346 -4.913 10.096 1.00 89.00 82 TYR A CA 1
ATOM 696 C C . TYR A 1 82 ? -21.719 -5.059 9.432 1.00 89.00 82 TYR A C 1
ATOM 698 O O . TYR A 1 82 ? -22.757 -5.028 10.094 1.00 89.00 82 TYR A O 1
ATOM 706 N N . ALA A 1 83 ? -21.734 -5.273 8.117 1.00 87.81 83 ALA A N 1
ATOM 707 C CA . ALA A 1 83 ? -22.967 -5.513 7.376 1.00 87.81 83 ALA A CA 1
ATOM 708 C C . ALA A 1 83 ? -22.821 -6.633 6.339 1.00 87.81 83 ALA A C 1
ATOM 710 O O . ALA A 1 83 ? -21.852 -6.711 5.578 1.00 87.81 83 ALA A O 1
ATOM 711 N N . LEU A 1 84 ? -23.834 -7.501 6.286 1.00 88.00 84 LEU A N 1
ATOM 712 C CA . LEU A 1 84 ? -23.926 -8.554 5.280 1.00 88.00 84 LEU A CA 1
ATOM 713 C C . LEU A 1 84 ? -24.085 -7.937 3.886 1.00 88.00 84 LEU A C 1
ATOM 715 O O . LEU A 1 84 ? -24.910 -7.054 3.679 1.00 88.00 84 LEU A O 1
ATOM 719 N N . GLY A 1 85 ? -23.310 -8.438 2.924 1.00 89.62 85 GLY A N 1
ATOM 720 C CA . GLY A 1 85 ? -23.364 -7.993 1.529 1.00 89.62 85 GLY A CA 1
ATOM 721 C C . GLY A 1 85 ? -22.494 -6.779 1.191 1.00 89.62 85 GLY A C 1
ATOM 722 O O . GLY A 1 85 ? -22.342 -6.496 0.011 1.00 89.62 85 GLY A O 1
ATOM 723 N N . LEU A 1 86 ? -21.861 -6.115 2.169 1.00 90.25 86 LEU A N 1
ATOM 724 C CA . LEU A 1 86 ? -20.967 -4.972 1.904 1.00 90.25 86 LEU A CA 1
ATOM 725 C C . LEU A 1 86 ? -19.502 -5.359 1.660 1.00 90.25 86 LEU A C 1
ATOM 727 O O . LEU A 1 86 ? -18.668 -4.493 1.418 1.00 90.25 86 LEU A O 1
ATOM 731 N N . ALA A 1 87 ? -19.161 -6.648 1.721 1.00 89.81 87 ALA A N 1
ATOM 732 C CA . ALA A 1 87 ? -17.773 -7.102 1.636 1.00 89.81 87 ALA A CA 1
ATOM 733 C C . ALA A 1 87 ? -17.062 -6.658 0.342 1.00 89.81 87 ALA A C 1
ATOM 735 O O . ALA A 1 87 ? -15.884 -6.315 0.384 1.00 89.81 87 ALA A O 1
ATOM 736 N N . GLU A 1 88 ? -17.765 -6.633 -0.794 1.00 90.94 88 GLU A N 1
ATOM 737 C CA . GLU A 1 88 ? -17.196 -6.212 -2.082 1.00 90.94 88 GLU A CA 1
ATOM 738 C C . GLU A 1 88 ? -16.922 -4.700 -2.128 1.00 90.94 88 GLU A C 1
ATOM 740 O O . GLU A 1 88 ? -15.842 -4.272 -2.549 1.00 90.94 88 GLU A O 1
ATOM 745 N N . ASP A 1 89 ? -17.852 -3.894 -1.611 1.00 91.81 89 ASP A N 1
ATOM 746 C CA . ASP A 1 89 ? -17.693 -2.441 -1.506 1.00 91.81 89 ASP A CA 1
ATOM 747 C C . ASP A 1 89 ? -16.559 -2.074 -0.540 1.00 91.81 89 ASP A C 1
ATOM 749 O O . ASP A 1 89 ? -15.730 -1.212 -0.841 1.00 91.81 89 ASP A O 1
ATOM 753 N N . ILE A 1 90 ? -16.480 -2.762 0.605 1.00 93.44 90 ILE A N 1
ATOM 754 C CA . ILE A 1 90 ? -15.408 -2.579 1.590 1.00 93.44 90 ILE A CA 1
ATOM 755 C C . ILE A 1 90 ? -14.058 -2.961 0.977 1.00 93.44 90 ILE A C 1
ATOM 757 O O . ILE A 1 90 ? -13.113 -2.182 1.070 1.00 93.44 90 ILE A O 1
ATOM 761 N N . ALA A 1 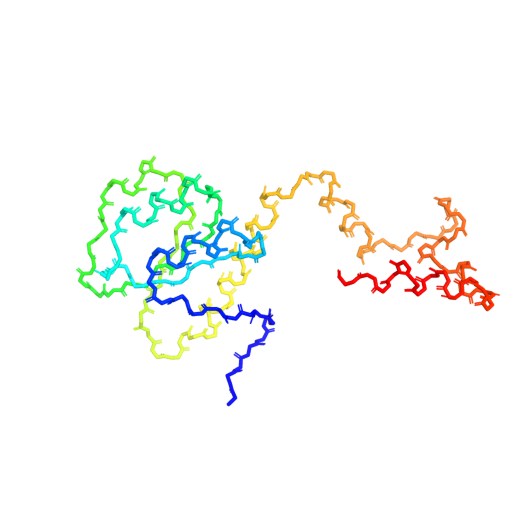91 ? -13.961 -4.109 0.298 1.00 92.88 91 ALA A N 1
ATOM 762 C CA . ALA A 1 91 ? -12.727 -4.529 -0.364 1.00 92.88 91 ALA A CA 1
ATOM 763 C C . ALA A 1 91 ? -12.279 -3.526 -1.441 1.00 92.88 91 ALA A C 1
ATOM 765 O O . ALA A 1 91 ? -11.091 -3.222 -1.548 1.00 92.88 91 ALA A O 1
ATOM 766 N N . THR A 1 92 ? -13.224 -2.974 -2.205 1.00 94.38 92 THR A N 1
ATOM 767 C CA . THR A 1 92 ? -12.951 -1.929 -3.205 1.00 94.38 92 THR A CA 1
ATOM 768 C C . THR A 1 92 ? -12.422 -0.652 -2.554 1.00 94.38 92 THR A C 1
ATOM 770 O O . THR A 1 92 ? -11.443 -0.081 -3.034 1.00 94.38 92 THR A O 1
ATOM 773 N N . ARG A 1 93 ? -13.014 -0.220 -1.434 1.00 94.88 93 ARG A N 1
ATOM 774 C CA . ARG A 1 93 ? -12.534 0.949 -0.679 1.00 94.88 93 ARG A CA 1
ATOM 775 C C . ARG A 1 93 ? -11.161 0.719 -0.061 1.00 94.88 93 ARG A C 1
ATOM 777 O O . ARG A 1 93 ? -10.305 1.586 -0.180 1.00 94.88 93 ARG A O 1
ATOM 784 N N . ILE A 1 94 ? -10.925 -0.450 0.539 1.00 95.38 94 ILE A N 1
ATOM 785 C CA . ILE A 1 94 ? -9.603 -0.837 1.050 1.00 95.38 94 ILE A CA 1
ATOM 786 C C . ILE A 1 94 ? -8.570 -0.714 -0.069 1.00 95.38 94 ILE A C 1
ATOM 788 O O . ILE A 1 94 ? -7.581 -0.013 0.107 1.00 95.38 94 ILE A O 1
ATOM 792 N N . HIS A 1 95 ? -8.845 -1.285 -1.246 1.00 95.44 95 HIS A N 1
ATOM 793 C CA . HIS A 1 95 ? -7.955 -1.181 -2.401 1.00 95.44 95 HIS A CA 1
ATOM 794 C C . HIS A 1 95 ? -7.673 0.275 -2.812 1.00 95.44 95 HIS A C 1
ATOM 796 O O . HIS A 1 95 ? -6.521 0.635 -3.051 1.00 95.44 95 HIS A O 1
ATOM 802 N N . GLN A 1 96 ? -8.700 1.128 -2.854 1.00 95.19 96 GLN A N 1
ATOM 803 C CA . GLN A 1 96 ? -8.546 2.557 -3.153 1.00 95.19 96 GLN A CA 1
ATOM 804 C C . GLN A 1 96 ? -7.642 3.258 -2.132 1.00 95.19 96 GLN A C 1
ATOM 806 O O . GLN A 1 96 ? -6.663 3.889 -2.526 1.00 95.19 96 GLN A O 1
ATOM 811 N N . TYR A 1 97 ? -7.899 3.081 -0.836 1.00 95.19 97 TYR A N 1
ATOM 812 C CA . TYR A 1 97 ? -7.093 3.691 0.225 1.00 95.19 97 TYR A CA 1
ATOM 813 C C . TYR A 1 97 ? -5.663 3.142 0.272 1.00 95.19 97 TYR A C 1
ATOM 815 O O . TYR A 1 97 ? -4.724 3.882 0.560 1.00 95.19 97 TYR A O 1
ATOM 823 N N . THR A 1 98 ? -5.462 1.859 -0.046 1.00 95.06 98 THR A N 1
ATOM 824 C CA . THR A 1 98 ? -4.116 1.293 -0.192 1.00 95.06 98 THR A CA 1
ATOM 825 C C . THR A 1 98 ? -3.373 1.938 -1.365 1.00 95.06 98 THR A C 1
ATOM 827 O O . THR A 1 98 ? -2.195 2.267 -1.235 1.00 95.06 98 THR A O 1
ATOM 830 N N . ASN A 1 99 ? -4.040 2.168 -2.500 1.00 94.00 99 ASN A N 1
ATOM 831 C CA . ASN A 1 99 ? -3.424 2.864 -3.632 1.00 94.00 99 ASN A CA 1
ATOM 832 C C . ASN A 1 99 ? -3.082 4.318 -3.285 1.00 94.00 99 ASN A C 1
ATOM 834 O O . ASN A 1 99 ? -1.992 4.768 -3.624 1.00 94.00 99 ASN A O 1
ATOM 838 N N . GLU A 1 100 ? -3.954 5.024 -2.558 1.00 94.19 100 GLU A N 1
ATOM 839 C CA . GLU A 1 100 ? -3.667 6.372 -2.048 1.00 94.19 100 GLU A CA 1
ATOM 840 C C . GLU A 1 100 ? -2.446 6.382 -1.120 1.00 94.19 100 GLU A C 1
ATOM 842 O O . GLU A 1 100 ? -1.585 7.252 -1.244 1.00 94.19 100 GLU A O 1
ATOM 847 N N . TYR A 1 101 ? -2.320 5.390 -0.234 1.00 94.69 101 TYR A N 1
ATOM 848 C CA . TYR A 1 101 ? -1.131 5.208 0.600 1.00 94.69 101 TYR A CA 1
ATOM 849 C C . TYR A 1 101 ? 0.140 5.051 -0.242 1.00 94.69 101 TYR A C 1
ATOM 851 O O . TYR A 1 101 ? 1.095 5.808 -0.053 1.00 94.69 101 TYR A O 1
ATOM 859 N N . LEU A 1 102 ? 0.139 4.122 -1.205 1.00 94.25 102 LEU A N 1
ATOM 860 C CA . LEU A 1 102 ? 1.278 3.899 -2.101 1.00 94.25 102 LEU A CA 1
ATOM 861 C C . LEU A 1 102 ? 1.625 5.166 -2.890 1.00 94.25 102 LEU A C 1
ATOM 863 O O . LEU A 1 102 ? 2.800 5.505 -3.051 1.00 94.25 102 LEU A O 1
ATOM 867 N N . ASP A 1 103 ? 0.612 5.898 -3.341 1.00 93.69 103 ASP A N 1
ATOM 868 C CA . ASP A 1 103 ? 0.789 7.161 -4.035 1.00 93.69 103 ASP A CA 1
ATOM 869 C C . ASP A 1 103 ? 1.388 8.246 -3.137 1.00 93.69 103 ASP A C 1
ATOM 871 O O . ASP A 1 103 ? 2.236 9.009 -3.605 1.00 93.69 103 ASP A O 1
ATOM 875 N N . ASN A 1 104 ? 0.979 8.329 -1.875 1.00 92.69 104 ASN A N 1
ATOM 876 C CA . ASN A 1 104 ? 1.460 9.340 -0.938 1.00 92.69 104 ASN A CA 1
ATOM 877 C C . ASN A 1 104 ? 2.918 9.105 -0.531 1.00 92.69 104 ASN A C 1
ATOM 879 O O . ASN A 1 104 ? 3.685 10.063 -0.434 1.00 92.69 104 ASN A O 1
ATOM 883 N N . ILE A 1 105 ? 3.325 7.845 -0.345 1.00 93.56 105 ILE A N 1
ATOM 884 C CA . ILE A 1 105 ? 4.710 7.518 0.028 1.00 93.56 105 ILE A CA 1
ATOM 885 C C . ILE A 1 105 ? 5.671 7.532 -1.169 1.00 93.56 105 ILE A C 1
ATOM 887 O O . ILE A 1 105 ? 6.883 7.645 -0.984 1.00 93.56 105 ILE A O 1
ATOM 891 N N . THR A 1 106 ? 5.166 7.407 -2.402 1.00 94.69 106 THR A N 1
ATOM 892 C CA . THR A 1 106 ? 6.015 7.359 -3.600 1.00 94.69 106 THR A CA 1
ATOM 893 C C . THR A 1 106 ? 6.448 8.769 -4.021 1.00 94.69 106 THR A C 1
ATOM 895 O O . THR A 1 106 ? 5.599 9.591 -4.379 1.00 94.69 106 THR A O 1
ATOM 898 N N . PRO A 1 107 ? 7.764 9.065 -4.091 1.00 96.19 107 PRO A N 1
ATOM 899 C CA . PRO A 1 107 ? 8.249 10.374 -4.517 1.00 96.19 107 PRO A CA 1
ATOM 900 C C . PRO A 1 107 ? 7.767 10.755 -5.927 1.00 96.19 107 PRO A C 1
ATOM 902 O O . PRO A 1 107 ? 7.670 9.889 -6.804 1.00 96.19 107 PRO A O 1
ATOM 905 N N . PRO A 1 108 ? 7.545 12.053 -6.208 1.00 94.19 108 PRO A N 1
ATOM 906 C CA . PRO A 1 108 ? 6.890 12.506 -7.438 1.00 94.19 108 PRO A CA 1
ATOM 907 C C . PRO A 1 108 ? 7.626 12.086 -8.717 1.00 94.19 108 PRO A C 1
ATOM 909 O O . PRO A 1 108 ? 6.987 11.711 -9.698 1.00 94.19 108 PRO A O 1
ATOM 912 N N . PHE A 1 109 ? 8.964 12.099 -8.710 1.00 95.81 109 PHE A N 1
ATOM 913 C CA . PHE A 1 109 ? 9.750 11.650 -9.861 1.00 95.81 109 PHE A CA 1
ATOM 914 C C . PHE A 1 109 ? 9.601 10.145 -10.110 1.00 95.81 109 PHE A C 1
ATOM 916 O O . PHE A 1 109 ? 9.352 9.737 -11.241 1.00 95.81 109 PHE A O 1
ATOM 923 N N . THR A 1 110 ? 9.704 9.323 -9.063 1.00 95.00 110 THR A N 1
ATOM 924 C CA . THR A 1 110 ? 9.532 7.866 -9.165 1.00 95.00 110 THR A CA 1
ATOM 925 C C . THR A 1 110 ? 8.132 7.514 -9.652 1.00 95.00 110 THR A C 1
ATOM 927 O O . THR A 1 110 ? 7.988 6.677 -10.541 1.00 95.00 110 THR A O 1
ATOM 930 N N . LYS A 1 111 ? 7.107 8.208 -9.143 1.00 93.19 111 LYS A N 1
ATOM 931 C CA . LYS A 1 111 ? 5.725 8.055 -9.606 1.00 93.19 111 LYS A CA 1
ATOM 932 C C . LYS A 1 111 ? 5.609 8.349 -11.101 1.00 93.19 111 LYS A C 1
ATOM 934 O O . LYS A 1 111 ? 5.151 7.498 -11.856 1.00 93.19 111 LYS A O 1
ATOM 939 N N . ALA A 1 112 ? 6.105 9.506 -11.543 1.00 91.94 112 ALA A N 1
ATOM 940 C CA . 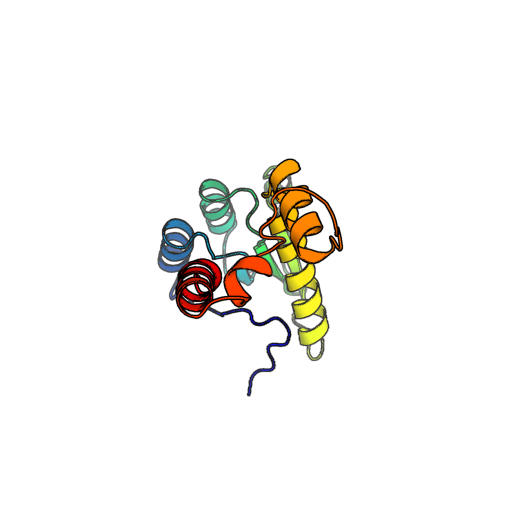ALA A 1 112 ? 6.095 9.879 -12.956 1.00 91.94 112 ALA A CA 1
ATOM 941 C C . ALA A 1 112 ? 6.871 8.881 -13.832 1.00 91.94 112 ALA A C 1
ATOM 943 O O . ALA A 1 112 ? 6.429 8.565 -14.935 1.00 91.94 112 ALA A O 1
ATOM 944 N N . LEU A 1 113 ? 7.995 8.349 -13.340 1.00 91.25 113 LEU A N 1
ATOM 945 C CA . LEU A 1 113 ? 8.783 7.332 -14.034 1.00 91.25 113 LEU A CA 1
ATOM 946 C C . LEU A 1 113 ? 8.010 6.014 -14.188 1.00 91.25 113 LEU A C 1
ATOM 948 O O . LEU A 1 113 ? 8.012 5.440 -15.276 1.00 91.25 113 LEU A O 1
ATOM 952 N N . PHE A 1 114 ? 7.332 5.543 -13.138 1.00 91.44 114 PHE A N 1
ATOM 953 C CA . PHE A 1 114 ? 6.499 4.337 -13.200 1.00 91.44 114 PHE A CA 1
ATOM 954 C C . PHE A 1 114 ? 5.304 4.519 -14.136 1.00 91.44 114 PHE A C 1
ATOM 956 O O . PHE A 1 114 ? 5.033 3.634 -14.949 1.00 91.44 114 PHE A O 1
ATOM 963 N N . THR A 1 115 ? 4.630 5.670 -14.083 1.00 89.44 115 THR A N 1
ATOM 964 C CA . THR A 1 115 ? 3.554 6.017 -15.023 1.00 89.44 115 THR A CA 1
ATOM 965 C C . THR A 1 115 ? 4.076 6.043 -16.457 1.00 89.44 115 THR A C 1
ATOM 967 O O . THR A 1 115 ? 3.510 5.389 -17.330 1.00 89.44 115 THR A O 1
ATOM 970 N N . TYR A 1 116 ? 5.211 6.705 -16.701 1.00 87.44 116 TYR A N 1
ATOM 971 C CA . TYR A 1 116 ? 5.845 6.747 -18.017 1.00 87.44 116 TYR A CA 1
ATOM 972 C C . TYR A 1 116 ? 6.212 5.350 -18.529 1.00 87.44 116 TYR A C 1
ATOM 974 O O . TYR A 1 116 ? 5.992 5.057 -19.699 1.00 87.44 116 TYR A O 1
ATOM 982 N N . ALA A 1 117 ? 6.739 4.472 -17.675 1.00 87.19 117 ALA A N 1
ATOM 983 C CA . ALA A 1 117 ? 7.077 3.105 -18.062 1.00 87.19 117 ALA A CA 1
ATOM 984 C C . ALA A 1 117 ? 5.835 2.258 -18.405 1.00 87.19 117 ALA A C 1
ATOM 986 O O . ALA A 1 117 ? 5.908 1.419 -19.301 1.00 87.19 117 ALA A O 1
ATOM 987 N N . LYS A 1 118 ? 4.703 2.481 -17.721 1.00 85.19 118 LYS A N 1
ATOM 988 C CA . LYS A 1 118 ? 3.431 1.776 -17.972 1.00 85.19 118 LYS A CA 1
ATOM 989 C C . LYS A 1 118 ? 2.695 2.291 -19.214 1.00 85.19 118 LYS A C 1
ATOM 991 O O . LYS A 1 118 ? 2.118 1.499 -19.954 1.00 85.19 118 LYS A O 1
ATOM 996 N N . GLU A 1 119 ? 2.692 3.604 -19.438 1.00 83.44 119 GLU A N 1
ATOM 997 C CA . GLU A 1 119 ? 1.855 4.259 -20.458 1.00 83.44 119 GLU A CA 1
ATOM 998 C C . GLU A 1 119 ? 2.631 4.691 -21.712 1.00 83.44 119 GLU A C 1
ATOM 1000 O O . GLU A 1 119 ? 2.053 4.845 -22.793 1.00 83.44 119 GLU A O 1
ATOM 1005 N N . GLY A 1 120 ? 3.940 4.911 -21.585 1.00 70.31 120 GLY A N 1
ATOM 1006 C CA . GLY A 1 120 ? 4.779 5.520 -22.609 1.00 70.31 120 GLY A CA 1
ATOM 1007 C C . GLY A 1 120 ? 4.976 4.626 -23.832 1.00 70.31 120 GLY A C 1
ATOM 1008 O O . GLY A 1 120 ? 5.526 3.532 -23.751 1.00 70.31 120 GLY A O 1
ATOM 1009 N N . LYS A 1 121 ? 4.595 5.137 -25.007 1.00 64.88 121 LYS A N 1
ATOM 1010 C CA . LYS A 1 121 ? 4.790 4.489 -26.318 1.00 64.88 121 LYS A CA 1
ATOM 1011 C C . LYS A 1 121 ? 5.761 5.279 -27.199 1.00 64.88 121 LYS A C 1
ATOM 1013 O O . LYS A 1 121 ? 5.440 5.612 -28.337 1.00 64.88 121 LYS A O 1
ATOM 1018 N N . TYR A 1 122 ? 6.934 5.632 -26.676 1.00 64.81 122 TYR A N 1
ATOM 1019 C CA . TYR A 1 122 ? 7.922 6.384 -27.453 1.00 64.81 122 TYR A CA 1
ATOM 1020 C C . TYR A 1 122 ? 8.762 5.465 -28.339 1.00 64.81 122 TYR A C 1
ATOM 1022 O O . TYR A 1 122 ? 9.381 4.506 -27.881 1.00 64.81 122 TYR A O 1
ATOM 1030 N N . THR A 1 123 ? 8.807 5.803 -29.624 1.00 71.94 123 THR A N 1
ATOM 1031 C CA . THR A 1 123 ? 9.667 5.170 -30.627 1.00 71.94 123 THR A CA 1
ATOM 1032 C C . THR A 1 123 ? 10.670 6.180 -31.171 1.00 71.94 123 THR A C 1
ATOM 1034 O O . THR A 1 123 ? 10.366 7.368 -31.208 1.00 71.94 123 THR A O 1
ATOM 1037 N N . PHE A 1 124 ? 11.834 5.718 -31.641 1.00 79.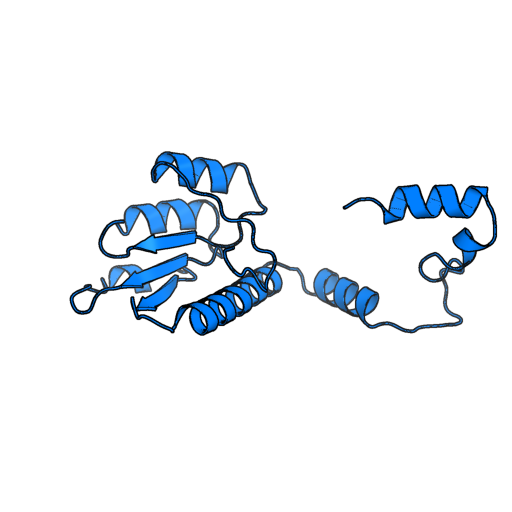25 124 PHE A N 1
ATOM 1038 C CA . PHE A 1 124 ? 12.896 6.568 -32.211 1.00 79.25 124 PHE A CA 1
ATOM 1039 C C . PHE A 1 124 ? 13.558 7.540 -31.218 1.00 79.25 124 PHE A C 1
ATOM 1041 O O . PHE A 1 124 ? 14.050 8.598 -31.601 1.00 79.25 124 PHE A O 1
ATOM 1048 N N . CYS A 1 125 ? 13.625 7.154 -29.945 1.00 82.44 125 CYS A N 1
ATOM 1049 C CA . CYS A 1 125 ? 14.405 7.849 -28.924 1.00 82.44 125 CYS A CA 1
ATOM 1050 C C . CYS A 1 125 ? 15.532 6.943 -28.414 1.00 82.44 125 CYS A C 1
ATOM 1052 O O . CYS A 1 125 ? 15.423 5.716 -28.432 1.00 82.44 125 CYS A O 1
ATOM 1054 N N . THR A 1 126 ? 16.613 7.541 -27.920 1.00 82.81 126 THR A N 1
ATOM 1055 C CA . THR A 1 126 ? 17.557 6.827 -27.054 1.00 82.81 126 THR A CA 1
ATOM 1056 C C . THR A 1 126 ? 16.919 6.594 -25.679 1.00 82.81 126 THR A C 1
ATOM 1058 O O . THR A 1 126 ? 16.174 7.465 -25.229 1.00 82.81 126 THR A O 1
ATOM 1061 N N . PRO A 1 127 ? 17.234 5.497 -24.967 1.00 89.06 127 PRO A N 1
ATOM 1062 C CA . PRO A 1 127 ? 18.204 4.451 -25.307 1.00 89.06 127 PRO A CA 1
ATOM 1063 C C . PRO A 1 127 ? 17.764 3.515 -26.447 1.00 89.06 127 PRO A C 1
ATOM 1065 O O . PRO A 1 127 ? 16.622 3.063 -26.498 1.00 89.06 127 PRO A O 1
ATOM 1068 N N . GLY A 1 128 ? 18.703 3.155 -27.329 1.00 86.44 128 GLY A N 1
ATOM 1069 C CA . GLY A 1 128 ? 18.432 2.354 -28.535 1.00 86.44 128 GLY A CA 1
ATOM 1070 C C . GLY A 1 128 ? 17.969 0.913 -28.283 1.00 86.44 128 GLY A C 1
ATOM 1071 O O . GLY A 1 128 ? 17.541 0.242 -29.217 1.00 86.44 128 GLY A O 1
ATOM 1072 N N . HIS A 1 129 ? 18.011 0.431 -27.034 1.00 88.00 129 HIS A N 1
ATOM 1073 C CA . HIS A 1 129 ? 17.442 -0.870 -26.682 1.00 88.00 129 HIS A CA 1
ATOM 1074 C C . HIS A 1 129 ? 15.912 -0.853 -26.552 1.00 88.00 129 HIS A C 1
ATOM 1076 O O . HIS A 1 129 ? 15.316 -1.928 -26.543 1.00 88.00 129 HIS A O 1
ATOM 1082 N N . MET A 1 130 ? 15.284 0.330 -26.459 1.00 87.25 130 MET A N 1
ATOM 1083 C CA . MET A 1 130 ? 13.832 0.558 -26.540 1.00 87.25 130 MET A CA 1
ATOM 1084 C C . MET A 1 130 ? 12.998 -0.424 -25.701 1.00 87.25 130 MET A C 1
ATOM 1086 O O . MET A 1 130 ? 12.390 -1.351 -26.239 1.00 87.25 130 MET A O 1
ATOM 1090 N N . ALA A 1 131 ? 13.028 -0.264 -24.373 1.00 86.62 131 ALA A N 1
ATOM 1091 C CA . ALA A 1 131 ? 12.351 -1.153 -23.412 1.00 86.62 131 ALA A CA 1
ATOM 1092 C C . ALA A 1 131 ? 12.728 -2.649 -23.538 1.00 86.62 131 ALA A C 1
ATOM 1094 O O . ALA A 1 131 ? 12.021 -3.530 -23.063 1.00 86.62 131 ALA A O 1
ATOM 1095 N N . GLY A 1 132 ? 13.871 -2.931 -24.170 1.00 88.56 132 GLY A N 1
ATOM 1096 C CA . GLY A 1 132 ? 14.415 -4.273 -24.349 1.00 88.56 132 GLY A CA 1
ATOM 1097 C C . GLY A 1 132 ? 14.134 -4.909 -25.707 1.00 88.56 132 GLY A C 1
ATOM 1098 O O . GLY A 1 132 ? 14.637 -5.995 -25.983 1.00 88.56 132 GLY A O 1
ATOM 1099 N N . THR A 1 133 ? 13.441 -4.201 -26.602 1.00 89.25 133 THR A N 1
ATOM 1100 C CA . THR A 1 133 ? 13.187 -4.630 -27.987 1.00 89.25 133 THR A CA 1
ATOM 1101 C C . THR A 1 133 ? 14.461 -5.070 -28.717 1.00 89.25 133 THR A C 1
ATOM 1103 O O . THR A 1 133 ? 14.429 -6.048 -29.464 1.00 89.25 133 THR A O 1
ATOM 1106 N N . ALA A 1 134 ? 15.592 -4.383 -28.511 1.00 91.50 134 ALA A N 1
ATOM 1107 C CA . ALA A 1 134 ? 16.853 -4.769 -29.150 1.00 91.50 134 ALA A CA 1
ATOM 1108 C C . ALA A 1 134 ? 17.445 -6.067 -28.574 1.00 91.50 134 ALA A C 1
ATOM 1110 O O . ALA A 1 134 ? 18.013 -6.858 -29.327 1.00 91.50 134 ALA A O 1
ATOM 1111 N N . TYR A 1 135 ? 17.291 -6.319 -27.268 1.00 93.62 135 TYR A N 1
ATOM 1112 C CA . TYR A 1 135 ? 17.787 -7.545 -26.633 1.00 93.62 135 TYR A CA 1
ATOM 1113 C C . TYR A 1 135 ? 17.085 -8.785 -27.195 1.00 93.62 135 TYR A C 1
ATOM 1115 O O . TYR A 1 135 ? 17.736 -9.795 -27.448 1.00 93.62 135 TYR A O 1
ATOM 1123 N N . GLN A 1 136 ? 15.801 -8.669 -27.538 1.00 93.44 136 GLN A N 1
ATOM 1124 C CA . GLN A 1 136 ? 15.019 -9.752 -28.144 1.00 93.44 136 GLN A CA 1
ATOM 1125 C C . GLN A 1 136 ? 15.416 -10.096 -29.597 1.00 93.44 136 GLN A C 1
ATOM 1127 O O . GLN A 1 136 ? 14.781 -10.936 -30.234 1.00 93.44 136 GLN A O 1
ATOM 1132 N N . LYS A 1 137 ? 16.449 -9.454 -30.164 1.00 96.00 137 LYS A N 1
ATOM 1133 C CA . LYS A 1 137 ? 16.941 -9.718 -31.530 1.00 96.00 137 LYS A CA 1
ATOM 1134 C C . LYS A 1 137 ? 18.131 -10.677 -31.597 1.00 96.00 137 LYS A C 1
ATOM 1136 O O . LYS A 1 137 ? 18.589 -10.972 -32.698 1.00 96.00 137 LYS A O 1
ATOM 1141 N N . SER A 1 138 ? 18.635 -11.181 -30.468 1.00 97.06 138 SER A N 1
ATOM 1142 C CA . SER A 1 138 ? 19.681 -12.213 -30.460 1.00 97.06 138 SER A CA 1
ATOM 1143 C C . SER A 1 138 ? 19.481 -13.223 -29.323 1.00 97.06 138 SER A C 1
ATOM 1145 O O . SER A 1 138 ? 19.008 -12.825 -28.259 1.00 97.06 138 SER A O 1
ATOM 1147 N N . PRO A 1 139 ? 19.877 -14.504 -29.489 1.00 97.25 139 PRO A N 1
ATOM 1148 C CA . PRO A 1 139 ? 19.721 -15.504 -28.430 1.00 97.25 139 PRO A CA 1
ATOM 1149 C C . PRO A 1 139 ? 20.384 -15.123 -27.091 1.00 97.25 139 PRO A C 1
ATOM 1151 O O . PRO A 1 139 ? 19.721 -15.246 -26.063 1.00 97.25 139 PRO A O 1
ATOM 1154 N N . PRO A 1 140 ? 21.626 -14.587 -27.049 1.00 96.88 140 PRO A N 1
ATOM 1155 C CA . PRO A 1 140 ? 22.209 -14.107 -25.791 1.00 96.88 140 PRO A CA 1
ATOM 1156 C C . PRO A 1 140 ? 21.475 -12.893 -25.206 1.00 96.88 140 PRO A C 1
ATOM 1158 O O . PRO A 1 140 ? 21.403 -12.743 -23.989 1.00 96.88 140 PRO A O 1
ATOM 1161 N N . GLY A 1 141 ? 20.923 -12.027 -26.061 1.00 95.19 141 GLY A N 1
ATOM 1162 C CA . GLY A 1 141 ? 20.151 -10.865 -25.630 1.00 95.19 141 GLY A CA 1
ATOM 1163 C C . GLY A 1 141 ? 18.838 -11.252 -24.948 1.00 95.19 141 GLY A C 1
ATOM 1164 O O . GLY A 1 141 ? 18.510 -10.654 -23.928 1.00 95.19 141 GLY A O 1
ATOM 1165 N N . CYS A 1 142 ? 18.137 -12.283 -25.432 1.00 94.56 142 CYS A N 1
ATOM 1166 C CA . CYS A 1 142 ? 16.949 -12.807 -24.751 1.00 94.56 142 CYS A CA 1
ATOM 1167 C C . CYS A 1 142 ? 17.291 -13.289 -23.337 1.00 94.56 142 CYS A C 1
ATOM 1169 O O . CYS A 1 142 ? 16.649 -12.857 -22.393 1.00 94.56 142 CYS A O 1
ATOM 1171 N N . LEU A 1 143 ? 18.369 -14.068 -23.173 1.00 95.62 143 LEU A N 1
ATOM 1172 C CA . LEU A 1 143 ? 18.813 -14.526 -21.848 1.00 95.62 143 LEU A CA 1
ATOM 1173 C C . LEU A 1 143 ? 19.121 -13.360 -20.899 1.00 95.62 143 LEU A C 1
ATOM 1175 O O . LEU A 1 143 ? 18.778 -13.409 -19.721 1.00 95.62 143 LEU A O 1
ATOM 1179 N N . PHE A 1 144 ? 19.763 -12.307 -21.410 1.00 94.38 144 PHE A N 1
ATOM 1180 C CA . PHE A 1 144 ? 20.046 -11.102 -20.632 1.00 94.38 144 PHE A CA 1
ATOM 1181 C C . PHE A 1 144 ? 18.767 -10.356 -20.234 1.00 94.38 144 PHE A C 1
ATOM 1183 O O . PHE A 1 144 ? 18.632 -9.934 -19.086 1.00 94.38 144 PHE A O 1
ATOM 1190 N N . TYR A 1 145 ? 17.838 -10.187 -21.178 1.00 93.00 145 TYR A N 1
ATOM 1191 C CA . TYR A 1 145 ? 16.567 -9.526 -20.914 1.00 93.00 145 TYR A CA 1
ATOM 1192 C C . TYR A 1 145 ? 15.749 -10.310 -19.896 1.00 93.00 145 TYR A C 1
ATOM 1194 O O . TYR A 1 145 ? 15.310 -9.722 -18.919 1.00 93.00 145 TYR A O 1
ATOM 1202 N N . ASP A 1 146 ? 15.624 -11.623 -20.071 1.00 92.69 146 ASP A N 1
ATOM 1203 C CA . ASP A 1 146 ? 14.889 -12.492 -19.156 1.00 92.69 146 ASP A CA 1
ATOM 1204 C C . ASP A 1 146 ? 15.509 -12.454 -17.755 1.00 92.69 146 ASP A C 1
ATOM 1206 O O . ASP A 1 146 ? 14.786 -12.339 -16.775 1.00 92.69 146 ASP A O 1
ATOM 1210 N N . PHE A 1 147 ? 16.840 -12.446 -17.636 1.00 92.69 147 PHE A N 1
ATOM 1211 C CA . PHE A 1 147 ? 17.513 -12.336 -16.339 1.00 92.69 147 PHE A CA 1
ATOM 1212 C C . PHE A 1 147 ? 17.172 -11.040 -15.582 1.00 92.69 147 PHE A C 1
ATOM 1214 O O . PHE A 1 147 ? 16.981 -11.078 -14.369 1.00 92.69 147 PHE A O 1
ATOM 1221 N N . LEU A 1 148 ? 17.100 -9.896 -16.274 1.00 89.75 148 LEU A N 1
ATOM 1222 C CA . LEU A 1 148 ? 16.820 -8.600 -15.640 1.00 89.75 148 LEU A CA 1
ATOM 1223 C C . LEU A 1 148 ? 15.324 -8.287 -15.514 1.00 89.75 148 LEU A C 1
ATOM 1225 O O . LEU A 1 148 ? 14.922 -7.627 -14.561 1.00 89.75 148 LEU A O 1
ATOM 1229 N N . ALA A 1 149 ? 14.513 -8.723 -16.476 1.00 79.50 149 ALA A N 1
ATOM 1230 C CA . ALA A 1 149 ? 13.074 -8.481 -16.512 1.00 79.50 149 ALA A CA 1
ATOM 1231 C C . ALA A 1 149 ? 12.287 -9.486 -15.660 1.00 79.50 149 ALA A C 1
ATOM 1233 O O . ALA A 1 149 ? 11.175 -9.173 -15.249 1.00 79.50 149 ALA A O 1
ATOM 1234 N N . ALA A 1 150 ? 12.846 -10.668 -15.371 1.00 52.59 150 ALA A N 1
ATOM 1235 C CA . ALA A 1 150 ? 12.225 -11.673 -14.506 1.00 52.59 150 ALA A CA 1
ATOM 1236 C C . ALA A 1 150 ? 12.548 -11.496 -13.013 1.00 52.59 150 ALA A C 1
ATOM 1238 O O . ALA A 1 150 ? 12.376 -12.444 -12.247 1.00 52.59 150 ALA A O 1
ATOM 1239 N N . ILE A 1 151 ? 13.011 -10.320 -12.574 1.00 35.97 151 ILE A N 1
ATOM 1240 C CA . ILE A 1 151 ? 13.066 -10.022 -11.139 1.00 35.97 151 ILE A CA 1
ATOM 1241 C C . ILE A 1 151 ? 11.640 -9.628 -10.705 1.00 35.97 151 ILE A C 1
ATOM 1243 O O . ILE A 1 151 ? 11.147 -8.610 -11.195 1.00 35.97 151 ILE A O 1
ATOM 1247 N N . PRO A 1 152 ? 10.966 -10.446 -9.870 1.00 39.88 152 PRO A N 1
ATOM 1248 C CA . PRO A 1 152 ? 9.600 -10.199 -9.405 1.00 39.88 152 PRO A CA 1
ATOM 1249 C C . PRO A 1 152 ? 9.484 -8.970 -8.497 1.00 39.88 152 PRO A C 1
ATOM 1251 O O . PRO A 1 152 ? 10.479 -8.622 -7.817 1.00 39.88 152 PRO A O 1
#